Protein AF-A0A957TIU9-F1 (afdb_monomer_lite)

Foldseek 3Di:
DWDDDPPDPDTGDDDDDDDDDVPDCVPPVVVVVCVVDPHDDDDD

Structure (mmCIF, N/CA/C/O backbone):
data_AF-A0A957TIU9-F1
#
_entry.id   AF-A0A957TIU9-F1
#
loop_
_atom_site.group_PDB
_atom_site.id
_atom_site.type_symbol
_atom_site.label_atom_id
_atom_site.label_alt_id
_atom_site.label_comp_id
_atom_site.label_asym_id
_atom_site.label_entity_id
_atom_site.label_seq_id
_atom_site.pdbx_PDB_ins_code
_atom_site.Cartn_x
_atom_site.Cartn_y
_atom_site.Cartn_z
_atom_site.occupancy
_atom_site.B_iso_or_equiv
_atom_site.auth_seq_id
_atom_site.auth_comp_id
_atom_site.auth_asym_id
_atom_site.auth_atom_id
_atom_site.pdbx_PDB_model_num
ATOM 1 N N . ARG A 1 1 ? -5.616 -2.778 4.922 1.00 94.25 1 ARG A N 1
ATOM 2 C CA . ARG A 1 1 ? -6.283 -3.192 6.194 1.00 94.25 1 ARG A CA 1
ATOM 3 C C . ARG A 1 1 ? -5.848 -2.311 7.376 1.00 94.25 1 ARG A C 1
ATOM 5 O O . ARG A 1 1 ? -6.168 -2.628 8.515 1.00 94.25 1 ARG A O 1
ATOM 12 N N . CYS A 1 2 ? -5.106 -1.235 7.122 1.00 96.62 2 CYS A N 1
ATOM 13 C CA . CYS A 1 2 ? -4.806 -0.197 8.096 1.00 96.62 2 CYS A CA 1
ATOM 14 C C . CYS A 1 2 ? -6.057 0.606 8.475 1.00 96.62 2 CYS A C 1
ATOM 16 O O . CYS A 1 2 ? -7.109 0.485 7.843 1.00 96.62 2 CYS A O 1
ATOM 18 N N . GLY A 1 3 ? -5.913 1.425 9.512 1.00 97.25 3 GLY A N 1
ATOM 19 C CA . GLY A 1 3 ? -6.912 2.394 9.935 1.00 97.25 3 GLY A CA 1
ATOM 20 C C . GLY A 1 3 ? -7.214 2.321 11.426 1.00 97.25 3 GLY A C 1
ATOM 21 O O . GLY A 1 3 ? -6.580 1.596 12.201 1.00 97.25 3 GLY A O 1
ATOM 22 N N . ARG A 1 4 ? -8.216 3.100 11.827 1.00 97.69 4 ARG A N 1
ATOM 23 C CA . ARG A 1 4 ? -8.746 3.131 13.188 1.00 97.69 4 ARG A CA 1
ATOM 24 C C . ARG A 1 4 ? -10.245 2.874 13.157 1.00 97.69 4 ARG A C 1
ATOM 26 O O . ARG A 1 4 ? -10.959 3.455 12.348 1.00 97.69 4 ARG A O 1
ATOM 33 N N . VAL A 1 5 ? -10.718 2.019 14.058 1.00 97.69 5 VAL A N 1
ATOM 34 C CA . VAL A 1 5 ? -12.153 1.765 14.230 1.00 97.69 5 VAL A CA 1
ATOM 35 C C . VAL A 1 5 ? -12.732 2.821 15.170 1.00 97.69 5 VAL A C 1
ATOM 37 O O . VAL A 1 5 ? -12.166 3.081 16.234 1.00 97.69 5 VAL A O 1
ATOM 40 N N . ALA A 1 6 ? -13.860 3.425 14.795 1.00 97.81 6 ALA A N 1
ATOM 41 C CA . ALA A 1 6 ? -14.538 4.423 15.618 1.00 97.81 6 ALA A CA 1
ATOM 42 C C . ALA A 1 6 ? -14.862 3.875 17.023 1.00 97.81 6 ALA A C 1
ATOM 44 O O . ALA A 1 6 ? -15.263 2.722 17.179 1.00 97.81 6 ALA A O 1
ATOM 45 N N . GLY A 1 7 ? -14.647 4.696 18.056 1.00 97.88 7 GLY A N 1
ATOM 46 C CA . GLY A 1 7 ? -14.863 4.311 19.457 1.00 97.88 7 GLY A CA 1
ATOM 47 C C . GLY A 1 7 ? -13.794 3.389 20.063 1.00 97.88 7 GLY A C 1
ATOM 48 O O . GLY A 1 7 ? -13.890 3.060 21.242 1.00 97.88 7 GLY A O 1
ATOM 49 N N . ARG A 1 8 ? -12.758 2.985 19.309 1.00 97.69 8 ARG A N 1
ATOM 50 C CA . ARG A 1 8 ? -11.611 2.226 19.836 1.00 97.69 8 ARG A CA 1
ATOM 51 C C . ARG A 1 8 ? -10.367 3.106 19.968 1.00 97.69 8 ARG A C 1
ATOM 53 O O . ARG A 1 8 ? -10.098 3.967 19.128 1.00 97.69 8 ARG A O 1
ATOM 60 N N . ALA A 1 9 ? -9.603 2.869 21.036 1.00 97.38 9 ALA A N 1
ATOM 61 C CA . ALA A 1 9 ? -8.388 3.628 21.334 1.00 97.38 9 ALA A CA 1
ATOM 62 C C . ALA A 1 9 ? -7.197 3.242 20.435 1.00 97.38 9 ALA A C 1
ATOM 64 O O . ALA A 1 9 ? -6.388 4.100 20.102 1.00 97.38 9 ALA A O 1
ATOM 65 N N . GLY A 1 10 ? -7.094 1.973 20.024 1.00 9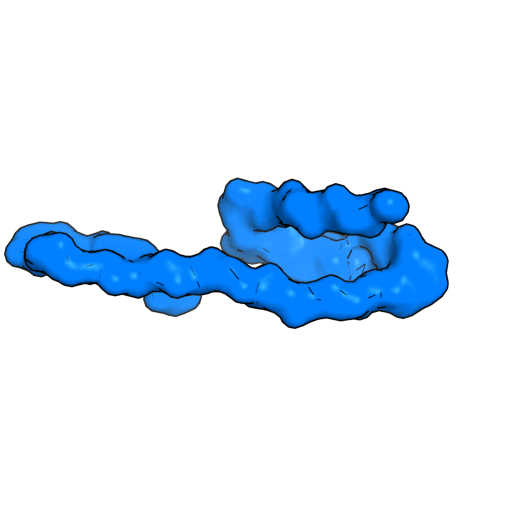7.94 10 GLY A N 1
ATOM 66 C CA . GLY A 1 10 ? -5.990 1.479 19.191 1.00 97.94 10 GLY A CA 1
ATOM 67 C C . GLY A 1 10 ? -6.182 1.711 17.688 1.00 97.94 10 GLY A C 1
ATOM 68 O O . GLY A 1 10 ? -7.307 1.873 17.214 1.00 97.94 10 GLY A O 1
ATOM 69 N N . SER A 1 11 ? -5.083 1.664 16.934 1.00 98.25 11 SER A N 1
ATOM 70 C CA . SER A 1 11 ? -5.039 1.765 15.469 1.00 98.25 11 SER A CA 1
ATOM 71 C C . SER A 1 11 ? -4.055 0.757 14.866 1.00 98.25 11 SER A C 1
ATOM 73 O O . SER A 1 11 ? -3.236 0.169 15.573 1.00 98.25 11 SER A O 1
ATOM 75 N N . ILE A 1 12 ? -4.143 0.557 13.548 1.00 98.12 12 ILE A N 1
ATOM 76 C CA . ILE A 1 12 ? -3.168 -0.210 12.768 1.00 98.12 12 ILE A CA 1
ATOM 77 C C . ILE A 1 12 ? -2.585 0.702 11.694 1.00 98.12 12 ILE A C 1
ATOM 79 O O . ILE A 1 12 ? -3.307 1.148 10.798 1.00 98.12 12 ILE A O 1
ATOM 83 N N . THR A 1 13 ? -1.274 0.911 11.747 1.00 97.44 13 THR A N 1
ATOM 84 C CA . THR A 1 13 ? -0.513 1.612 10.707 1.00 97.44 13 THR A CA 1
ATOM 85 C C . THR A 1 13 ? 0.216 0.588 9.844 1.00 97.44 13 THR A C 1
ATOM 87 O O . THR A 1 13 ? 0.804 -0.356 10.368 1.00 97.44 13 THR A O 1
ATOM 90 N N . GLN A 1 14 ? 0.160 0.748 8.522 1.00 97.88 14 GLN A N 1
ATOM 91 C CA . GLN A 1 14 ? 0.867 -0.114 7.572 1.00 97.88 14 GLN A CA 1
ATOM 92 C C . GLN A 1 14 ? 1.911 0.711 6.818 1.00 97.88 14 GLN A C 1
ATOM 94 O O . GLN A 1 14 ? 1.585 1.775 6.306 1.00 97.88 14 GLN A O 1
ATOM 99 N N . MET A 1 15 ? 3.141 0.198 6.749 1.00 97.19 15 MET A N 1
ATOM 100 C CA . MET A 1 15 ? 4.237 0.764 5.959 1.00 97.19 15 MET A CA 1
ATOM 101 C C . MET A 1 15 ? 4.840 -0.351 5.089 1.00 97.19 15 MET A C 1
ATOM 103 O O . MET A 1 15 ? 5.799 -1.004 5.501 1.00 97.19 15 MET A O 1
ATOM 107 N N . PRO A 1 16 ? 4.209 -0.672 3.947 1.00 96.12 16 PRO A N 1
ATOM 108 C CA . PRO A 1 16 ? 4.719 -1.692 3.039 1.00 96.12 16 PRO A CA 1
ATOM 109 C C . PRO A 1 16 ? 6.018 -1.224 2.364 1.00 96.12 16 PRO A C 1
ATOM 111 O O . PRO A 1 16 ? 6.174 -0.043 2.065 1.00 96.12 16 PRO A O 1
ATOM 114 N N . ILE A 1 17 ? 6.936 -2.161 2.114 1.00 97.12 17 ILE A N 1
ATOM 115 C CA . ILE A 1 17 ? 8.193 -1.932 1.388 1.00 97.12 17 ILE A CA 1
ATOM 116 C C . ILE A 1 17 ? 8.209 -2.873 0.186 1.00 97.12 17 ILE A C 1
ATOM 118 O O . ILE A 1 17 ? 7.907 -4.059 0.326 1.00 97.12 17 ILE A O 1
ATOM 122 N N . LEU A 1 18 ? 8.563 -2.344 -0.983 1.00 95.88 18 LEU A N 1
ATOM 123 C CA . LEU A 1 18 ? 8.744 -3.109 -2.213 1.00 95.88 18 LEU A CA 1
ATOM 124 C C . LEU A 1 18 ? 9.988 -2.628 -2.959 1.00 95.88 18 LEU A C 1
ATOM 126 O O . LEU A 1 18 ? 10.459 -1.513 -2.739 1.00 95.88 18 LEU A O 1
ATOM 130 N N . THR A 1 19 ? 10.498 -3.468 -3.853 1.00 95.12 19 THR A N 1
ATOM 131 C CA . THR A 1 19 ? 11.603 -3.133 -4.756 1.00 95.12 19 THR A CA 1
ATOM 132 C C . THR A 1 19 ? 11.048 -2.920 -6.160 1.00 95.12 19 THR A C 1
ATOM 134 O O . THR A 1 19 ? 10.267 -3.744 -6.640 1.00 95.12 19 THR A O 1
ATOM 137 N N . MET A 1 20 ? 11.441 -1.827 -6.817 1.00 94.62 20 MET A N 1
A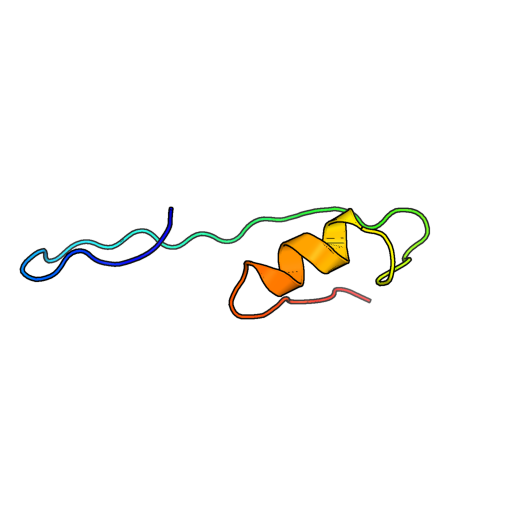TOM 138 C CA . MET A 1 20 ? 11.089 -1.576 -8.216 1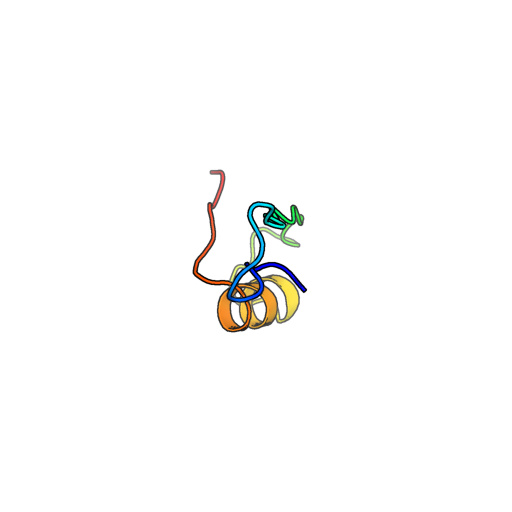.00 94.62 20 MET A CA 1
ATOM 139 C C . MET A 1 20 ? 12.020 -2.370 -9.132 1.00 94.62 20 MET A C 1
ATOM 141 O O . MET A 1 20 ? 13.234 -2.384 -8.941 1.00 94.62 20 MET A O 1
ATOM 145 N N . LEU A 1 21 ? 11.454 -3.054 -10.126 1.00 92.19 21 LEU A N 1
ATOM 146 C CA . LEU A 1 21 ? 12.250 -3.735 -11.141 1.00 92.19 21 LEU A CA 1
ATOM 147 C C . LEU A 1 21 ? 12.773 -2.686 -12.128 1.00 92.19 21 LEU A C 1
ATOM 149 O O . LEU A 1 21 ? 11.979 -1.919 -12.664 1.00 92.19 21 LEU A O 1
ATOM 153 N N . ASN A 1 22 ? 14.083 -2.668 -12.381 1.00 94.06 22 ASN A N 1
ATOM 154 C CA . ASN A 1 22 ? 14.734 -1.703 -13.282 1.00 94.06 22 ASN A CA 1
ATOM 155 C C . ASN A 1 22 ? 14.446 -0.225 -12.940 1.00 94.06 22 ASN A C 1
ATOM 157 O O . ASN A 1 22 ? 14.468 0.612 -13.839 1.00 94.06 22 ASN A O 1
ATOM 161 N N . ASP A 1 23 ? 14.121 0.077 -11.677 1.00 91.31 23 ASP A N 1
ATOM 162 C CA . ASP A 1 23 ? 13.706 1.410 -11.210 1.00 91.31 23 ASP A CA 1
ATOM 163 C C . ASP A 1 23 ? 12.518 2.019 -11.985 1.00 91.31 23 ASP A C 1
ATOM 165 O O . ASP A 1 23 ? 12.309 3.233 -11.998 1.00 91.31 23 ASP A O 1
ATOM 169 N N . ASP A 1 24 ? 11.700 1.170 -12.614 1.00 93.19 24 ASP A N 1
ATOM 170 C CA . ASP A 1 24 ? 10.547 1.595 -13.399 1.00 93.19 24 ASP A CA 1
ATOM 171 C C . ASP A 1 24 ? 9.324 1.851 -12.506 1.00 93.19 24 ASP A C 1
ATOM 173 O O . ASP A 1 24 ? 8.613 0.930 -12.092 1.00 93.19 24 ASP A O 1
ATOM 177 N N . ILE A 1 25 ? 9.047 3.129 -12.239 1.00 92.06 25 ILE A N 1
ATOM 178 C CA . ILE A 1 25 ? 7.872 3.558 -11.469 1.00 92.06 25 ILE A CA 1
ATOM 179 C C . ILE A 1 25 ? 6.548 3.349 -12.219 1.00 92.06 25 ILE A C 1
ATOM 181 O O . ILE A 1 25 ? 5.492 3.328 -11.592 1.00 92.06 25 ILE A O 1
ATOM 185 N N . THR A 1 26 ? 6.586 3.171 -13.543 1.00 93.38 26 THR A N 1
ATOM 186 C CA . THR A 1 26 ? 5.392 2.888 -14.357 1.00 93.38 26 THR A CA 1
ATOM 187 C C . THR A 1 26 ? 5.019 1.406 -14.357 1.00 93.38 26 THR A C 1
ATOM 189 O O . THR A 1 26 ? 3.962 1.029 -14.866 1.00 93.38 26 THR A O 1
ATOM 192 N N . HIS A 1 27 ? 5.856 0.552 -13.754 1.00 96.31 27 HIS A N 1
ATOM 193 C CA . HIS A 1 27 ? 5.563 -0.864 -13.600 1.00 96.31 27 HIS A CA 1
ATOM 194 C C . HIS A 1 27 ? 4.238 -1.059 -12.826 1.00 96.31 27 HIS A C 1
ATOM 196 O O . HIS A 1 27 ? 3.990 -0.352 -11.846 1.00 96.31 27 HIS A O 1
ATOM 202 N N . PRO A 1 28 ? 3.398 -2.059 -13.168 1.00 96.88 28 PRO A N 1
ATOM 203 C CA . PRO A 1 28 ? 2.082 -2.222 -12.538 1.00 96.88 28 PRO A CA 1
ATOM 204 C C . PRO A 1 28 ? 2.113 -2.378 -11.011 1.00 96.88 28 PRO A C 1
ATOM 206 O O . PRO A 1 28 ? 1.150 -2.056 -10.327 1.00 96.88 28 PRO A O 1
ATOM 209 N N . VAL A 1 29 ? 3.214 -2.894 -10.456 1.00 96.69 29 VAL A N 1
ATOM 210 C CA . VAL A 1 29 ? 3.366 -3.098 -9.004 1.00 96.69 29 VAL A CA 1
ATOM 211 C C . VAL A 1 29 ? 3.448 -1.771 -8.228 1.00 96.69 29 VAL A C 1
ATOM 213 O O . VAL A 1 29 ? 2.583 -1.566 -7.372 1.00 96.69 29 VAL A O 1
ATOM 216 N N . PRO A 1 30 ? 4.432 -0.874 -8.463 1.00 96.50 30 PRO A N 1
ATOM 217 C CA . PRO A 1 30 ? 4.454 0.436 -7.811 1.00 96.50 30 PRO A CA 1
ATOM 218 C C . PRO A 1 30 ? 3.238 1.295 -8.178 1.00 96.50 30 PRO A C 1
ATOM 220 O O . PRO A 1 30 ? 2.709 1.955 -7.289 1.00 96.50 30 PRO A O 1
ATOM 223 N N . ASP A 1 31 ? 2.739 1.220 -9.416 1.00 96.31 31 ASP A N 1
ATOM 224 C CA . ASP A 1 31 ? 1.555 1.972 -9.858 1.00 96.31 31 ASP A CA 1
ATOM 225 C C . ASP A 1 31 ? 0.295 1.608 -9.051 1.00 96.31 31 ASP A C 1
ATOM 227 O O . ASP A 1 31 ? -0.291 2.451 -8.369 1.00 96.31 31 ASP A O 1
ATOM 231 N N . LEU A 1 32 ? -0.076 0.323 -9.017 1.00 97.50 32 LEU A N 1
ATOM 232 C CA . LEU A 1 32 ? -1.244 -0.131 -8.254 1.00 97.50 32 LEU A CA 1
ATOM 233 C C . LEU A 1 32 ? -1.050 0.030 -6.745 1.00 97.50 32 LEU A C 1
ATOM 235 O O . LEU A 1 32 ? -2.019 0.259 -6.020 1.00 97.50 32 LEU A O 1
ATOM 239 N N . THR A 1 33 ? 0.188 -0.085 -6.257 1.00 96.56 33 THR A N 1
ATOM 240 C CA . THR A 1 33 ? 0.479 0.173 -4.843 1.00 96.56 33 THR A CA 1
ATOM 241 C C . THR A 1 33 ? 0.21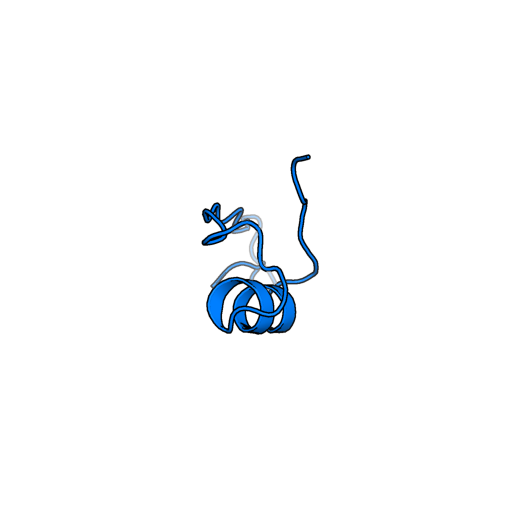2 1.636 -4.513 1.00 96.56 33 THR A C 1
ATOM 243 O O . THR A 1 33 ? -0.546 1.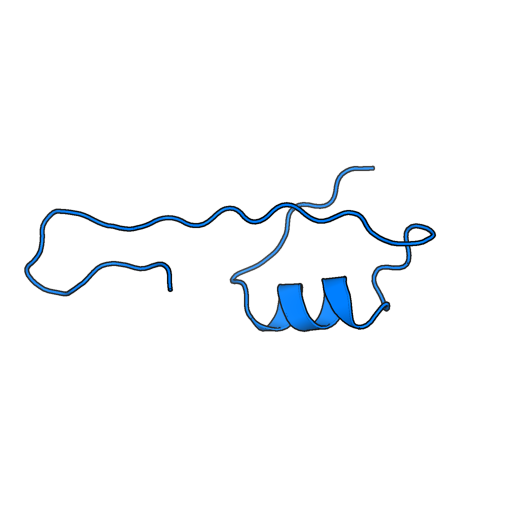898 -3.583 1.00 96.56 33 THR A O 1
ATOM 246 N N . GLY A 1 34 ? 0.747 2.567 -5.307 1.00 96.00 34 GLY A N 1
ATOM 247 C CA . GLY A 1 34 ? 0.530 4.003 -5.145 1.00 96.00 34 GLY A CA 1
ATOM 248 C C . GLY A 1 34 ? -0.924 4.430 -5.337 1.00 96.00 34 GLY A C 1
ATOM 249 O O . GLY A 1 34 ? -1.361 5.395 -4.718 1.00 96.00 34 GLY A O 1
ATOM 250 N N . TYR A 1 35 ? -1.697 3.691 -6.137 1.00 97.00 35 TYR A N 1
ATOM 251 C CA . TYR A 1 35 ? -3.138 3.906 -6.277 1.00 97.00 35 TYR A CA 1
ATOM 252 C C . TYR A 1 35 ? -3.931 3.513 -5.018 1.00 97.00 35 TYR A C 1
ATOM 254 O O . TYR A 1 35 ? -4.950 4.129 -4.705 1.00 97.00 35 TYR A O 1
ATOM 262 N N . ILE A 1 36 ? -3.494 2.475 -4.297 1.00 98.00 36 ILE A N 1
ATOM 263 C CA . ILE A 1 36 ? -4.180 1.960 -3.099 1.00 98.00 36 ILE A CA 1
ATOM 264 C C . ILE A 1 36 ? -3.722 2.684 -1.827 1.00 98.00 36 ILE A C 1
ATOM 266 O O . ILE A 1 36 ? -4.516 2.850 -0.897 1.00 98.00 36 ILE A O 1
ATOM 270 N N . THR A 1 37 ? -2.443 3.054 -1.736 1.00 97.69 37 THR A N 1
ATOM 271 C CA . THR A 1 37 ? -1.878 3.720 -0.559 1.00 97.69 37 THR A CA 1
ATOM 272 C C . THR A 1 37 ? -2.060 5.232 -0.624 1.00 97.69 37 THR A C 1
ATOM 274 O O . THR A 1 37 ? -2.218 5.832 -1.678 1.00 97.69 37 THR A O 1
ATOM 277 N N . GLU A 1 38 ? -1.998 5.888 0.531 1.00 98.00 38 GLU A N 1
ATOM 278 C CA . GLU A 1 38 ? -2.109 7.348 0.637 1.00 98.00 38 GLU A CA 1
ATOM 279 C C . GLU A 1 38 ? -0.740 8.018 0.406 1.00 98.00 38 GLU A C 1
ATOM 281 O O . GLU A 1 38 ? -0.245 8.783 1.232 1.00 98.00 38 GLU A O 1
ATOM 286 N N . GLY A 1 39 ? -0.097 7.676 -0.713 1.00 95.38 39 GLY A N 1
ATOM 287 C CA . GLY A 1 39 ? 1.244 8.128 -1.084 1.00 95.38 39 GLY A CA 1
ATOM 288 C C . GLY A 1 39 ? 2.327 7.058 -0.942 1.00 95.38 39 GLY A C 1
ATOM 289 O O . GLY A 1 39 ? 2.070 5.910 -0.573 1.00 95.38 39 GLY A O 1
ATOM 290 N N . GLN A 1 40 ? 3.556 7.454 -1.275 1.00 96.62 40 GLN A N 1
ATOM 291 C CA . GLN A 1 40 ? 4.736 6.590 -1.316 1.00 96.62 40 GLN A CA 1
ATOM 292 C C . GLN A 1 40 ? 6.015 7.394 -1.061 1.00 96.62 40 GLN A C 1
ATOM 294 O O . GLN A 1 40 ? 6.091 8.574 -1.402 1.00 96.62 40 GLN A O 1
ATOM 299 N N . ILE A 1 41 ? 7.021 6.747 -0.469 1.00 96.62 41 ILE A N 1
ATOM 300 C CA . ILE A 1 41 ? 8.365 7.305 -0.286 1.00 96.62 41 ILE A CA 1
ATOM 301 C C . ILE A 1 41 ? 9.288 6.584 -1.262 1.00 96.62 41 ILE A C 1
ATOM 303 O O . ILE A 1 41 ? 9.410 5.362 -1.203 1.00 96.62 41 ILE A O 1
ATOM 307 N N . VAL A 1 42 ? 9.928 7.343 -2.150 1.00 95.06 42 VAL A N 1
ATOM 308 C CA . VAL A 1 42 ? 10.892 6.819 -3.123 1.00 95.06 42 VAL A CA 1
ATOM 309 C C . VAL A 1 42 ? 12.300 7.059 -2.592 1.00 95.06 42 VAL A C 1
ATOM 311 O O . VAL A 1 42 ? 12.613 8.157 -2.134 1.00 95.06 42 VAL A O 1
ATOM 314 N N . LEU A 1 43 ? 13.132 6.020 -2.632 1.00 93.25 43 LEU A N 1
ATO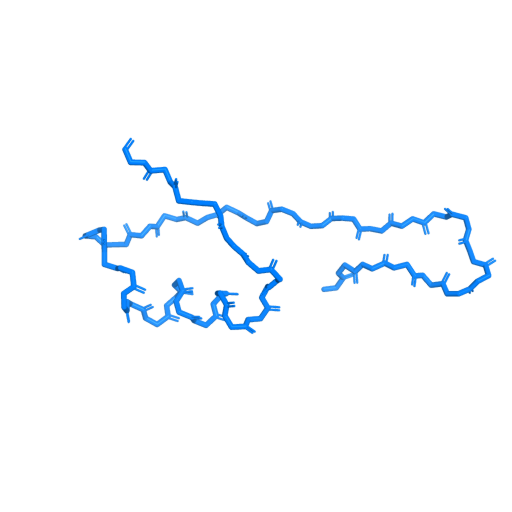M 315 C CA . LEU A 1 43 ? 14.555 6.106 -2.316 1.00 93.25 43 LEU A CA 1
ATOM 316 C C . LEU A 1 43 ? 15.326 6.203 -3.638 1.00 93.25 43 LEU A C 1
ATOM 318 O O . LEU A 1 43 ? 15.019 5.458 -4.567 1.00 93.25 43 LEU A O 1
ATOM 322 N N . SER A 1 44 ? 16.272 7.138 -3.721 1.00 82.12 44 SER A N 1
ATOM 323 C CA . SER A 1 44 ? 17.112 7.409 -4.899 1.00 82.12 44 SER A CA 1
ATOM 324 C C . SER A 1 44 ? 18.586 7.260 -4.566 1.00 82.12 44 SER A C 1
ATOM 326 O O . SER A 1 44 ? 18.948 7.560 -3.404 1.00 82.12 44 SER A O 1
#

Secondary structure (DSSP, 8-state):
--EE-TT-S-EE--------GGG-TTSHHHHHHHHHSS------

Sequence (44 aa):
RCGRVAGRAGSITQMPILTMLNDDITHPVPDLTGYITEGQIVLS

Radius of gyration: 13.7 Å; chains: 1; bounding box: 32×12×36 Å

pLDDT: mean 95.88, std 2.76, range [82.12, 98.25]